Protein AF-A0A1B6KAM9-F1 (afdb_monomer_lite)

pLDDT: mean 71.19, std 21.69, range [36.78, 98.0]

Organism: NCBI:txid36148

Structure (mmCIF, N/CA/C/O backbone):
data_AF-A0A1B6KAM9-F1
#
_entry.id   AF-A0A1B6KAM9-F1
#
loop_
_atom_site.group_PDB
_atom_site.id
_atom_site.type_symbol
_atom_site.label_atom_id
_atom_site.label_alt_id
_atom_site.label_comp_id
_atom_site.label_asym_id
_atom_site.label_entity_id
_atom_site.label_seq_id
_atom_site.pdbx_PDB_ins_code
_atom_site.Cartn_x
_atom_site.Cartn_y
_atom_site.Cartn_z
_atom_site.occupancy
_atom_site.B_iso_or_equiv
_atom_site.auth_seq_id
_atom_site.auth_comp_id
_atom_site.auth_asym_id
_atom_site.auth_atom_id
_atom_site.pdbx_PDB_model_num
ATOM 1 N N . PHE A 1 1 ? 41.918 2.276 -15.404 1.00 41.72 1 PHE A N 1
ATOM 2 C CA . PHE A 1 1 ? 41.502 2.117 -13.994 1.00 41.72 1 PHE A CA 1
ATOM 3 C C . PHE A 1 1 ? 40.424 1.046 -13.894 1.00 41.72 1 PHE A C 1
ATOM 5 O O . PHE A 1 1 ? 39.320 1.264 -14.373 1.00 41.72 1 PHE A O 1
ATOM 12 N N . VAL A 1 2 ? 40.740 -0.125 -13.329 1.00 45.59 2 VAL A N 1
ATOM 13 C CA . VAL A 1 2 ? 39.770 -1.224 -13.162 1.00 45.59 2 VAL A CA 1
ATOM 14 C C . VAL A 1 2 ? 39.098 -1.089 -11.797 1.00 45.59 2 VAL A C 1
ATOM 16 O O . VAL A 1 2 ? 39.706 -1.388 -10.771 1.00 45.59 2 VAL A O 1
ATOM 19 N N . VAL A 1 3 ? 37.841 -0.639 -11.776 1.00 53.12 3 VAL A N 1
ATOM 20 C CA . VAL A 1 3 ? 37.054 -0.522 -10.538 1.00 53.12 3 VAL A CA 1
ATOM 21 C C . VAL A 1 3 ? 36.584 -1.911 -10.105 1.00 53.12 3 VAL A C 1
ATOM 23 O O . VAL A 1 3 ? 35.524 -2.387 -10.514 1.00 53.12 3 VAL A O 1
ATOM 26 N N . ARG A 1 4 ? 37.379 -2.574 -9.260 1.00 55.81 4 ARG A N 1
ATOM 27 C CA . ARG A 1 4 ? 36.968 -3.806 -8.579 1.00 55.81 4 ARG A CA 1
ATOM 28 C C . ARG A 1 4 ? 35.873 -3.466 -7.563 1.00 55.81 4 ARG A C 1
ATOM 30 O O . ARG A 1 4 ? 36.166 -2.920 -6.505 1.00 55.81 4 ARG A O 1
ATOM 37 N N . LYS A 1 5 ? 34.612 -3.796 -7.875 1.00 53.97 5 LYS A N 1
ATOM 38 C CA . LYS A 1 5 ? 33.536 -3.850 -6.870 1.00 53.97 5 LYS A CA 1
ATOM 39 C C . LYS A 1 5 ? 33.904 -4.932 -5.849 1.00 53.97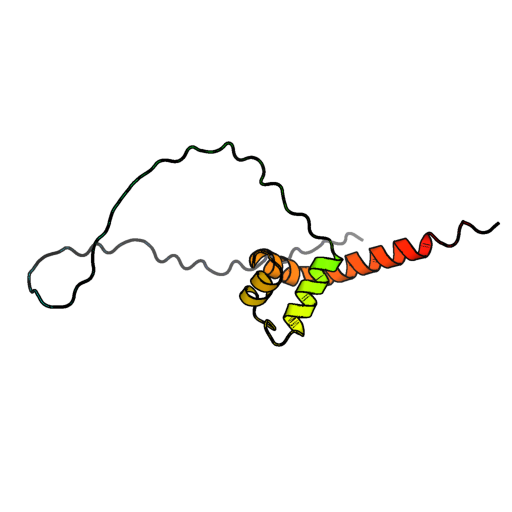 5 LYS A C 1
ATOM 41 O O . LYS A 1 5 ? 33.813 -6.119 -6.157 1.00 53.97 5 LYS A O 1
ATOM 46 N N . THR A 1 6 ? 34.305 -4.537 -4.648 1.00 57.78 6 THR A N 1
ATOM 47 C CA . THR A 1 6 ? 34.364 -5.445 -3.501 1.00 57.78 6 THR A CA 1
ATOM 48 C C . THR A 1 6 ? 32.936 -5.796 -3.091 1.00 57.78 6 THR A C 1
ATOM 50 O O . THR A 1 6 ? 32.167 -4.948 -2.642 1.00 57.78 6 THR A O 1
ATOM 53 N N . VAL A 1 7 ? 32.557 -7.057 -3.299 1.00 63.00 7 VAL A N 1
ATOM 54 C CA . VAL A 1 7 ? 31.273 -7.589 -2.836 1.00 63.00 7 VAL A CA 1
ATOM 55 C C . VAL A 1 7 ? 31.352 -7.752 -1.323 1.00 63.00 7 VAL A C 1
ATOM 57 O O . VAL A 1 7 ? 32.177 -8.514 -0.826 1.00 63.00 7 VAL A O 1
ATOM 60 N N . ILE A 1 8 ? 30.494 -7.039 -0.595 1.00 55.72 8 ILE A N 1
ATOM 61 C CA . ILE A 1 8 ? 30.311 -7.239 0.844 1.00 55.72 8 ILE A CA 1
ATOM 62 C C . ILE A 1 8 ? 29.510 -8.540 1.021 1.00 55.72 8 ILE A C 1
ATOM 64 O O . ILE A 1 8 ? 28.379 -8.604 0.528 1.00 55.72 8 ILE A O 1
ATOM 68 N N . PRO A 1 9 ? 30.040 -9.580 1.691 1.00 58.34 9 PRO A N 1
ATOM 69 C CA . PRO A 1 9 ? 29.244 -10.755 2.014 1.00 58.34 9 PRO A CA 1
ATOM 70 C C . PRO A 1 9 ? 28.168 -10.370 3.036 1.00 58.34 9 PRO A C 1
ATOM 72 O O . PRO A 1 9 ? 28.464 -9.772 4.071 1.00 58.34 9 PRO A O 1
ATOM 75 N N . MET A 1 10 ? 26.909 -10.723 2.761 1.00 54.62 10 MET A N 1
ATOM 76 C CA . MET A 1 10 ? 25.879 -10.681 3.799 1.00 54.62 10 MET A CA 1
ATOM 77 C C . MET A 1 10 ? 26.252 -11.689 4.883 1.00 54.62 10 MET A C 1
ATOM 79 O O . MET A 1 10 ? 26.439 -12.870 4.590 1.00 54.62 10 MET A O 1
ATOM 83 N N . VAL A 1 11 ? 26.332 -11.222 6.128 1.00 58.69 11 VAL A N 1
ATOM 84 C CA . VAL A 1 11 ? 26.462 -12.101 7.290 1.00 58.69 11 VAL A CA 1
ATOM 85 C C . VAL A 1 11 ? 25.273 -13.061 7.333 1.00 58.69 11 VAL A C 1
ATOM 87 O O . VAL A 1 11 ? 24.114 -12.644 7.362 1.00 58.69 11 VAL A O 1
ATOM 90 N N . VAL A 1 12 ? 25.562 -14.361 7.312 1.00 56.62 12 VAL A N 1
ATOM 91 C CA . VAL A 1 12 ? 24.570 -15.398 7.591 1.00 56.62 12 VAL A CA 1
ATOM 92 C C . VAL A 1 12 ? 24.438 -15.464 9.106 1.00 56.62 12 VAL A C 1
ATOM 94 O O . VAL A 1 12 ? 25.332 -15.971 9.773 1.00 56.62 12 VAL A O 1
ATOM 97 N N . SER A 1 13 ? 23.353 -14.917 9.654 1.00 50.31 13 SER A N 1
ATOM 98 C CA . SER A 1 13 ? 23.013 -15.143 11.060 1.00 50.31 13 SER A CA 1
ATOM 99 C C . SER A 1 13 ? 22.574 -16.590 11.264 1.00 50.31 13 SER A C 1
ATOM 101 O O . SER A 1 13 ? 21.774 -17.113 10.486 1.00 50.31 13 SER A O 1
ATOM 103 N N . ASP A 1 14 ? 23.091 -17.210 12.320 1.00 54.91 14 ASP A N 1
ATOM 104 C CA . ASP A 1 14 ? 22.877 -18.607 12.678 1.00 54.91 14 ASP A CA 1
ATOM 105 C C . ASP A 1 14 ? 21.399 -19.022 12.696 1.00 54.91 14 ASP A C 1
ATOM 107 O O . ASP A 1 14 ? 20.600 -18.574 13.524 1.00 54.91 14 ASP A O 1
ATOM 111 N N . ASN A 1 15 ? 21.055 -19.989 11.842 1.00 52.78 15 ASN A N 1
ATOM 112 C CA . ASN A 1 15 ? 19.899 -20.841 12.089 1.00 52.78 15 ASN A CA 1
ATOM 113 C C . ASN A 1 15 ? 20.252 -21.784 13.243 1.00 52.78 15 ASN A C 1
ATOM 115 O O . ASN A 1 15 ? 20.854 -22.835 13.024 1.00 52.78 15 ASN A O 1
ATOM 119 N N . SER A 1 16 ? 19.861 -21.418 14.466 1.00 47.94 16 SER A N 1
ATOM 120 C CA . SER A 1 16 ? 19.949 -22.316 15.618 1.00 47.94 16 SER A CA 1
ATOM 121 C C . SER A 1 16 ? 19.107 -23.569 15.358 1.00 47.94 16 SER A C 1
ATOM 123 O O . SER A 1 16 ? 17.874 -23.547 15.403 1.00 47.94 16 SER A O 1
ATOM 125 N N . ALA A 1 17 ? 19.786 -24.668 15.039 1.00 54.19 17 ALA A N 1
ATOM 126 C CA . ALA A 1 17 ? 19.169 -25.966 14.845 1.00 54.19 17 ALA A CA 1
ATOM 127 C C . ALA A 1 17 ? 18.824 -26.572 16.211 1.00 54.19 17 ALA A C 1
ATOM 129 O O . ALA A 1 17 ? 19.638 -27.267 16.818 1.00 54.19 17 ALA A O 1
ATOM 130 N N . MET A 1 18 ? 17.596 -26.352 16.688 1.00 61.53 18 MET A N 1
ATOM 131 C CA . MET A 1 18 ? 17.034 -27.206 17.735 1.00 61.53 18 MET A CA 1
ATOM 132 C C . MET A 1 18 ? 16.698 -28.566 17.120 1.00 61.53 18 MET A C 1
ATOM 134 O O . MET A 1 18 ? 15.654 -28.760 16.497 1.00 61.53 18 MET A O 1
ATOM 138 N N . ALA A 1 19 ? 17.669 -29.471 17.235 1.00 47.62 19 ALA A N 1
ATOM 139 C CA . ALA A 1 19 ? 17.635 -30.812 16.682 1.00 47.62 19 ALA A CA 1
ATOM 140 C C . ALA A 1 19 ? 16.524 -31.680 17.298 1.00 47.62 19 ALA A C 1
ATOM 142 O O . ALA A 1 19 ? 16.001 -31.421 18.382 1.00 47.62 19 ALA A O 1
ATOM 143 N N . HIS A 1 20 ? 16.184 -32.751 16.584 1.00 51.62 20 HIS A N 1
ATOM 144 C CA . HIS A 1 20 ? 15.222 -33.746 17.036 1.00 51.62 20 HIS A CA 1
ATOM 145 C C . HIS A 1 20 ? 15.727 -34.513 18.264 1.00 51.62 20 HIS A C 1
ATOM 147 O O . HIS A 1 20 ? 16.879 -34.937 18.298 1.00 51.62 20 HIS A O 1
ATOM 153 N N . GLY A 1 21 ? 14.800 -34.842 19.167 1.00 43.41 21 GLY A N 1
ATOM 154 C CA . GLY A 1 21 ? 14.916 -36.025 20.017 1.00 43.41 21 GLY A CA 1
ATOM 155 C C . GLY A 1 21 ? 15.039 -35.756 21.512 1.00 43.41 21 GLY A C 1
ATOM 156 O O . GLY A 1 21 ? 16.127 -35.561 22.028 1.00 43.41 21 GLY A O 1
ATOM 157 N N . ILE A 1 22 ? 13.924 -35.931 22.222 1.00 48.66 22 ILE A N 1
ATOM 158 C CA . ILE A 1 22 ? 13.869 -36.896 23.325 1.00 48.66 22 ILE A CA 1
ATOM 159 C C . ILE A 1 22 ? 12.457 -37.490 23.332 1.00 48.66 22 ILE A C 1
ATOM 161 O O . ILE A 1 22 ? 11.453 -36.807 23.529 1.00 48.66 22 ILE A O 1
ATOM 165 N N . LYS A 1 23 ? 12.392 -38.786 23.036 1.00 52.66 23 LYS A N 1
ATOM 166 C CA . LYS A 1 23 ? 11.193 -39.610 23.135 1.00 52.66 23 LYS A CA 1
ATOM 167 C C . LYS A 1 23 ? 11.167 -40.111 24.577 1.00 52.66 23 LYS A C 1
ATOM 169 O O . LYS A 1 23 ? 11.898 -41.044 24.885 1.00 52.66 23 LYS A O 1
ATOM 174 N N . ARG A 1 24 ? 10.420 -39.453 25.470 1.00 45.00 24 ARG A N 1
ATOM 175 C CA . ARG A 1 24 ? 10.182 -40.016 26.807 1.00 45.00 24 ARG A CA 1
ATOM 176 C C . ARG A 1 24 ? 9.010 -40.984 26.747 1.00 45.00 24 ARG A C 1
ATOM 178 O O . ARG A 1 24 ? 7.939 -40.644 26.247 1.00 45.00 24 ARG A O 1
ATOM 185 N N . GLU A 1 25 ? 9.314 -42.191 27.198 1.00 40.25 25 GLU A N 1
ATOM 186 C CA . GLU A 1 25 ? 8.415 -43.310 27.446 1.00 40.25 25 GLU A CA 1
ATOM 187 C C . GLU A 1 25 ? 7.199 -42.883 28.280 1.00 40.25 25 GLU A C 1
ATOM 189 O O . GLU A 1 25 ? 7.295 -41.970 29.102 1.00 40.25 25 GLU A O 1
ATOM 194 N N . TRP A 1 26 ? 6.066 -43.548 28.054 1.00 42.94 26 TRP A N 1
ATOM 195 C CA . TRP A 1 26 ? 4.841 -43.370 28.831 1.00 42.94 26 TRP A CA 1
ATOM 196 C C . TRP A 1 26 ? 4.585 -44.618 29.675 1.00 42.94 26 TRP A C 1
ATOM 198 O O . TRP A 1 26 ? 4.041 -45.584 29.159 1.00 42.94 26 TRP A O 1
ATOM 208 N N . GLU A 1 27 ? 4.938 -44.537 30.952 1.00 46.88 27 GLU A N 1
ATOM 209 C CA . GLU A 1 27 ? 4.416 -45.265 32.120 1.00 46.88 27 GLU A CA 1
ATOM 210 C C . GLU A 1 27 ? 4.839 -44.388 33.330 1.00 46.88 27 GLU A C 1
ATOM 212 O O . GLU A 1 27 ? 5.855 -43.697 33.257 1.00 46.88 27 GLU A O 1
ATOM 217 N N . GLU A 1 28 ? 4.096 -44.219 34.422 1.00 37.81 28 GLU A N 1
ATOM 218 C CA . GLU A 1 28 ? 2.985 -44.991 34.985 1.00 37.81 28 GLU A CA 1
ATOM 219 C C . GLU A 1 28 ? 1.954 -44.036 35.654 1.00 37.81 28 GLU A C 1
ATOM 221 O O . GLU A 1 28 ? 2.171 -42.827 35.750 1.00 37.81 28 GLU A O 1
ATOM 226 N N . GLY A 1 29 ? 0.785 -44.547 36.050 1.00 48.19 29 GLY A N 1
ATOM 227 C CA . GLY A 1 29 ? -0.438 -43.764 36.275 1.00 48.19 29 GLY A CA 1
ATOM 228 C C . GLY A 1 29 ? -0.457 -42.674 37.365 1.00 48.19 29 GLY A C 1
ATOM 229 O O . GLY A 1 29 ? 0.060 -42.833 38.464 1.00 48.19 29 GLY A O 1
ATOM 230 N N . THR A 1 30 ? -1.225 -41.609 37.088 1.00 37.12 30 THR A N 1
ATOM 231 C CA . THR A 1 30 ? -2.255 -41.027 37.982 1.00 37.12 30 THR A CA 1
ATOM 232 C C . THR A 1 30 ? -3.197 -40.123 37.163 1.00 37.12 30 THR A C 1
ATOM 234 O O . THR A 1 30 ? -2.749 -39.284 36.387 1.00 37.12 30 THR A O 1
ATOM 237 N N . VAL A 1 31 ? -4.510 -40.293 37.341 1.00 56.81 31 VAL A N 1
ATOM 238 C CA . VAL A 1 31 ? -5.625 -39.492 36.779 1.00 56.81 31 VAL A CA 1
ATOM 239 C C . VAL A 1 31 ? -6.742 -39.413 37.840 1.00 56.81 31 VAL A C 1
ATOM 241 O O . VAL A 1 31 ? -6.685 -40.214 38.776 1.00 56.81 31 VAL A O 1
ATOM 244 N N . PRO A 1 32 ? -7.807 -38.584 37.716 1.00 63.88 32 PRO A N 1
ATOM 245 C CA . PRO A 1 32 ? -8.123 -37.540 36.724 1.00 63.88 32 PRO A CA 1
ATOM 246 C C . PRO A 1 32 ? -8.030 -36.150 37.450 1.00 63.88 32 PRO A C 1
ATOM 248 O O . PRO A 1 32 ? -6.951 -35.933 37.995 1.00 63.88 32 PRO A O 1
ATOM 251 N N . PRO A 1 33 ? -9.014 -35.216 37.591 1.00 56.00 33 PRO A N 1
ATOM 252 C CA . PRO A 1 33 ? -10.232 -34.927 36.818 1.00 56.00 33 PRO A CA 1
ATOM 253 C C . PRO A 1 33 ? -10.599 -33.433 36.550 1.00 56.00 33 PRO A C 1
ATOM 255 O O . PRO A 1 33 ? -10.334 -32.526 37.331 1.00 56.00 33 PRO A O 1
ATOM 258 N N . THR A 1 34 ? -11.416 -33.251 35.502 1.00 42.03 34 THR A N 1
ATOM 259 C CA . THR A 1 34 ? -12.237 -32.064 35.130 1.00 42.03 34 THR A CA 1
ATOM 260 C C . THR A 1 34 ? -11.485 -30.784 34.672 1.00 42.03 34 THR A C 1
ATOM 262 O O . THR A 1 34 ? -10.485 -30.404 35.263 1.00 42.03 34 THR A O 1
ATOM 265 N N . THR A 1 35 ? -11.880 -30.054 33.615 1.00 53.38 35 THR A N 1
ATOM 266 C CA . THR A 1 35 ? -13.068 -30.132 32.735 1.00 53.38 35 THR A CA 1
ATOM 267 C C . THR A 1 35 ? -12.735 -30.123 31.226 1.00 53.38 35 THR A C 1
ATOM 269 O O . THR A 1 35 ? -11.899 -29.376 30.725 1.00 53.38 35 THR A O 1
ATOM 272 N N . GLU A 1 36 ? -13.451 -30.998 30.526 1.00 43.78 36 GLU A N 1
ATOM 273 C CA . GLU A 1 36 ? -13.781 -31.123 29.095 1.00 43.78 36 GLU A CA 1
ATOM 274 C C . GLU A 1 36 ? -13.172 -30.170 28.031 1.00 43.78 36 GLU A C 1
ATOM 276 O O . GLU A 1 36 ? -13.551 -29.012 27.855 1.00 43.78 36 GLU A O 1
ATOM 281 N N . LYS A 1 37 ? -12.356 -30.780 27.159 1.00 44.72 37 LYS A N 1
ATOM 282 C CA . LYS A 1 37 ? -12.275 -30.499 25.711 1.00 44.72 37 LYS A CA 1
ATOM 283 C C . LYS A 1 37 ? -12.430 -31.820 24.938 1.00 44.72 37 LYS A C 1
ATOM 285 O O . LYS A 1 37 ? -12.144 -32.869 25.511 1.00 44.72 37 LYS A O 1
ATOM 290 N N . HIS A 1 38 ? -12.737 -31.702 23.635 1.00 45.00 38 HIS A N 1
ATOM 291 C CA . HIS A 1 38 ? -12.975 -32.710 22.566 1.00 45.00 38 HIS A CA 1
ATOM 292 C C . HIS A 1 38 ? -14.459 -32.762 22.153 1.00 45.00 38 HIS A C 1
ATOM 294 O O . HIS A 1 38 ? -15.321 -32.504 22.977 1.00 45.00 38 HIS A O 1
ATOM 300 N N . THR A 1 39 ? -14.839 -32.983 20.891 1.00 36.78 39 THR A N 1
ATOM 301 C CA . THR A 1 39 ? -14.249 -33.751 19.767 1.00 36.78 39 THR A CA 1
ATOM 302 C C . THR A 1 39 ? -14.131 -32.869 18.504 1.00 36.78 39 THR A C 1
ATOM 304 O O . THR A 1 39 ? -14.897 -31.933 18.324 1.00 36.78 39 THR A O 1
ATOM 307 N N . LYS A 1 40 ? -13.092 -32.915 17.659 1.00 46.69 40 LYS A N 1
ATOM 308 C CA . LYS A 1 40 ? -12.544 -33.975 16.788 1.00 46.69 40 LYS A CA 1
ATOM 309 C C . LYS A 1 40 ? -13.540 -34.580 15.782 1.00 46.69 40 LYS A C 1
ATOM 311 O O . LYS A 1 40 ? -14.281 -35.496 16.115 1.00 46.69 40 LYS A O 1
ATOM 316 N N . SER A 1 41 ? -13.389 -34.187 14.517 1.00 37.28 41 SER A N 1
ATOM 317 C CA . SER A 1 41 ? -13.736 -34.993 13.342 1.00 37.28 41 SER A CA 1
ATOM 318 C C . SER A 1 41 ? -12.644 -34.830 12.275 1.00 37.28 41 SER A C 1
ATOM 320 O O . SER A 1 41 ? -12.442 -33.754 11.715 1.00 37.28 41 SER A O 1
ATOM 322 N N . ASP A 1 42 ? -11.895 -35.908 12.032 1.00 47.66 42 ASP A N 1
ATOM 323 C CA . ASP A 1 42 ? -11.031 -36.040 10.858 1.00 47.66 42 ASP A CA 1
ATOM 324 C C . ASP A 1 42 ? -11.922 -36.276 9.629 1.00 47.66 42 ASP A C 1
ATOM 326 O O . ASP A 1 42 ? -12.603 -37.296 9.569 1.00 47.66 42 ASP A O 1
ATOM 330 N N . GLU A 1 43 ? -11.866 -35.413 8.610 1.00 43.72 43 GLU A N 1
ATOM 331 C CA . GLU A 1 43 ? -12.231 -35.828 7.249 1.00 43.72 43 GLU A CA 1
ATOM 332 C C . GLU A 1 43 ? -11.129 -35.463 6.250 1.00 43.72 43 GLU A C 1
ATOM 334 O O . GLU A 1 43 ? -10.979 -34.335 5.777 1.00 43.72 43 GLU A O 1
ATOM 339 N N . LYS A 1 44 ? -10.337 -36.482 5.918 1.00 50.88 44 LYS A N 1
ATOM 340 C CA . LYS A 1 44 ? -9.215 -36.425 4.984 1.00 50.88 44 LYS A CA 1
ATOM 341 C C . LYS A 1 44 ? -9.719 -36.438 3.534 1.00 50.88 44 LYS A C 1
ATOM 343 O O . LYS A 1 44 ? -9.606 -37.450 2.845 1.00 50.88 44 LYS A O 1
ATOM 348 N N . LYS A 1 45 ? -10.251 -35.316 3.041 1.00 49.72 45 LYS A N 1
ATOM 349 C CA . LYS A 1 45 ? -10.581 -35.163 1.612 1.00 49.72 45 LYS A CA 1
ATOM 350 C C . LYS A 1 45 ? -9.372 -34.705 0.800 1.00 49.72 45 LYS A C 1
ATOM 352 O O . LYS A 1 45 ? -8.941 -33.558 0.875 1.00 49.72 45 LYS A O 1
ATOM 357 N N . GLY A 1 46 ? -8.844 -35.623 -0.010 1.00 52.41 46 GLY A N 1
ATOM 358 C CA . GLY A 1 46 ? -7.870 -35.303 -1.048 1.00 52.41 46 GLY A CA 1
ATOM 359 C C . GLY A 1 46 ? -8.499 -34.418 -2.125 1.00 52.41 46 GLY A C 1
ATOM 360 O O . GLY A 1 46 ? -9.395 -34.852 -2.846 1.00 52.41 46 GLY A O 1
ATOM 361 N N . GLY A 1 47 ? -8.016 -33.182 -2.238 1.00 45.12 47 GLY A N 1
ATOM 362 C CA . GLY A 1 47 ? -8.266 -32.299 -3.373 1.00 45.12 47 GLY A CA 1
ATO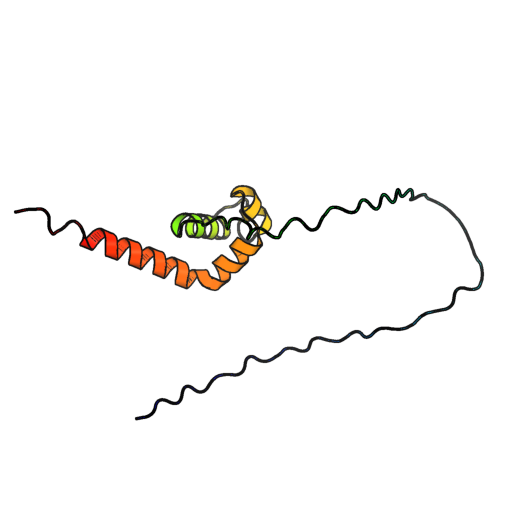M 363 C C . GLY A 1 47 ? -7.106 -32.391 -4.361 1.00 45.12 47 GLY A C 1
ATOM 364 O O . GLY A 1 47 ? -5.951 -32.313 -3.952 1.00 45.12 47 GLY A O 1
ATOM 365 N N . LYS A 1 48 ? -7.437 -32.590 -5.642 1.00 53.97 48 LYS A N 1
ATOM 366 C CA . LYS A 1 48 ? -6.534 -32.662 -6.807 1.00 53.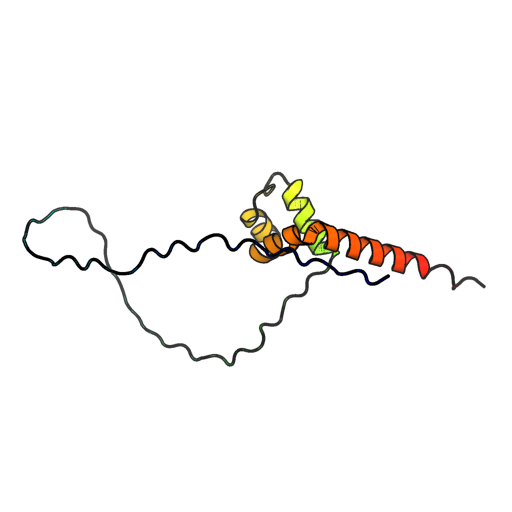97 48 LYS A CA 1
ATOM 367 C C . LYS A 1 48 ? -5.333 -31.699 -6.718 1.00 53.97 48 LYS A C 1
ATOM 369 O O . LYS A 1 48 ? -5.528 -30.571 -6.271 1.00 53.97 48 LYS A O 1
ATOM 374 N N . PRO A 1 49 ? -4.155 -32.048 -7.276 1.00 52.22 49 PRO A N 1
ATOM 375 C CA . PRO A 1 49 ? -3.237 -31.020 -7.737 1.00 52.22 49 PRO A CA 1
ATOM 376 C C . PRO A 1 49 ? -3.930 -30.286 -8.890 1.00 52.22 49 PRO A C 1
ATOM 378 O O . PRO A 1 49 ? -3.931 -30.762 -10.027 1.00 52.22 49 PRO A O 1
ATOM 381 N N . ASP A 1 50 ? -4.573 -29.152 -8.605 1.00 52.66 50 ASP A N 1
ATOM 382 C CA . ASP A 1 50 ? -4.920 -28.228 -9.669 1.00 52.66 50 ASP A CA 1
ATOM 383 C C . ASP A 1 50 ? -3.620 -27.840 -10.372 1.00 52.66 50 ASP A C 1
ATOM 385 O O . ASP A 1 50 ? -2.621 -27.472 -9.743 1.00 52.66 50 ASP A O 1
ATOM 389 N N . SER A 1 51 ? -3.608 -28.014 -11.695 1.00 56.84 51 SER A N 1
ATOM 390 C CA . SER A 1 51 ? -2.513 -27.566 -12.543 1.00 56.84 51 SER A CA 1
ATOM 391 C C . SER A 1 51 ? -2.233 -26.122 -12.172 1.00 56.84 51 SER A C 1
ATOM 393 O O . SER A 1 51 ? -3.115 -25.283 -12.344 1.00 56.84 51 SER A O 1
ATOM 395 N N . LYS A 1 52 ? -1.035 -25.871 -11.628 1.00 59.09 52 LYS A N 1
ATOM 396 C CA . LYS A 1 52 ? -0.608 -24.624 -10.979 1.00 59.09 52 LYS A CA 1
ATOM 397 C C . LYS A 1 52 ? -0.545 -23.475 -11.984 1.00 59.09 52 LYS A C 1
ATOM 399 O O . LYS A 1 52 ? 0.530 -22.968 -12.310 1.00 59.09 52 LYS A O 1
ATOM 404 N N . GLY A 1 53 ? -1.714 -23.075 -12.480 1.00 51.25 53 GLY A N 1
ATOM 405 C CA . GLY A 1 53 ? -1.926 -21.922 -13.325 1.00 51.25 53 GLY A CA 1
ATOM 406 C C . GLY A 1 53 ? -1.303 -20.756 -12.596 1.00 51.25 53 GLY A C 1
ATOM 407 O O . GLY A 1 53 ? -1.619 -20.510 -11.429 1.00 51.25 53 GLY A O 1
ATOM 408 N N . MET A 1 54 ? -0.330 -20.118 -13.244 1.00 60.16 54 MET A N 1
ATOM 409 C CA . MET A 1 54 ? 0.484 -19.077 -12.633 1.00 60.16 54 MET A CA 1
ATOM 410 C C . MET A 1 54 ? -0.451 -17.979 -12.135 1.00 60.16 54 MET A C 1
ATOM 412 O O . MET A 1 54 ? -0.937 -17.187 -12.937 1.00 60.16 54 MET A O 1
ATOM 416 N N . SER A 1 55 ? -0.749 -18.002 -10.827 1.00 59.50 55 SER A N 1
ATOM 417 C CA . SER A 1 55 ? -1.853 -17.244 -10.230 1.00 59.50 55 SER A CA 1
ATOM 418 C C . SER A 1 55 ? -1.803 -15.811 -10.730 1.00 59.50 55 SER A C 1
ATOM 420 O O . SER A 1 55 ? -0.803 -15.127 -10.482 1.00 59.50 55 SER A O 1
ATOM 422 N N . SER A 1 56 ? -2.839 -15.415 -11.486 1.00 73.12 56 SER A N 1
ATOM 423 C CA . SER A 1 56 ? -2.837 -14.177 -12.266 1.00 73.12 56 SER A CA 1
ATOM 424 C C . SER A 1 56 ? -2.462 -13.020 -11.353 1.00 73.12 56 SER A C 1
ATOM 426 O O . SER A 1 56 ? -3.189 -12.653 -10.421 1.00 73.12 56 SER A O 1
ATOM 428 N N . ARG A 1 57 ? -1.231 -12.531 -11.525 1.00 83.75 57 ARG A N 1
ATOM 429 C CA . ARG A 1 57 ? -0.602 -11.695 -10.511 1.00 83.75 57 ARG A CA 1
ATOM 430 C C . ARG A 1 57 ? -1.240 -10.323 -10.585 1.00 83.75 57 ARG A C 1
ATOM 432 O O . ARG A 1 57 ? -0.903 -9.551 -11.472 1.00 83.75 57 ARG A O 1
ATOM 439 N N . ARG A 1 58 ? -2.095 -10.006 -9.607 1.00 89.81 58 ARG A N 1
ATOM 440 C CA . ARG A 1 58 ? -2.665 -8.663 -9.409 1.00 89.81 58 ARG A CA 1
ATOM 441 C C . ARG A 1 58 ? -1.545 -7.615 -9.485 1.00 89.81 58 ARG A C 1
ATOM 443 O O . ARG A 1 58 ? -0.725 -7.510 -8.568 1.00 89.81 58 ARG A O 1
ATOM 450 N N . ILE A 1 59 ? -1.494 -6.879 -10.595 1.00 91.06 59 ILE A N 1
ATOM 451 C CA . ILE A 1 59 ? -0.582 -5.755 -10.795 1.00 91.06 59 ILE A CA 1
ATOM 452 C C . ILE A 1 59 ? -1.231 -4.525 -10.165 1.00 91.06 59 ILE A C 1
ATOM 454 O O . ILE A 1 59 ? -2.374 -4.195 -10.461 1.00 91.06 59 ILE A O 1
ATOM 458 N N . PHE A 1 60 ? -0.495 -3.847 -9.289 1.00 93.00 60 PHE A N 1
A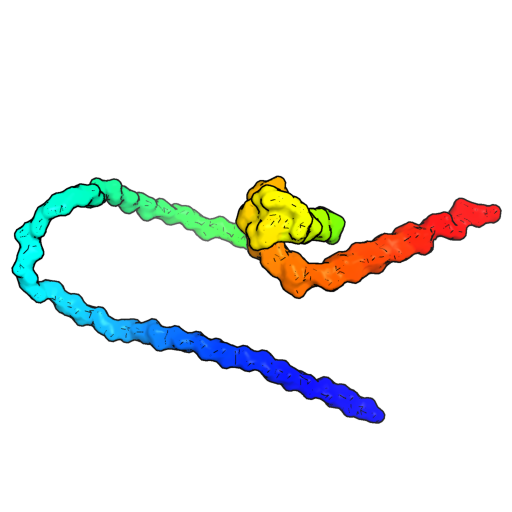TOM 459 C CA . PHE A 1 60 ? -0.933 -2.603 -8.660 1.00 93.00 60 PHE A CA 1
ATOM 460 C C . PHE A 1 60 ? -0.146 -1.428 -9.241 1.00 93.00 60 PHE A C 1
ATOM 462 O O . PHE A 1 60 ? 1.080 -1.527 -9.396 1.00 93.00 60 PHE A O 1
ATOM 469 N N . SER A 1 61 ? -0.831 -0.316 -9.521 1.00 93.12 61 SER A N 1
ATOM 470 C CA . SER A 1 61 ? -0.190 0.906 -10.016 1.00 93.12 61 SER A CA 1
ATOM 471 C C . SER A 1 61 ? 0.804 1.465 -8.983 1.00 93.12 61 SER A C 1
ATOM 473 O O . SER A 1 61 ? 0.603 1.282 -7.778 1.00 93.12 61 SER A O 1
ATOM 475 N N . PRO A 1 62 ? 1.886 2.144 -9.407 1.00 92.38 62 PRO A N 1
ATOM 476 C CA . PRO A 1 62 ? 2.813 2.798 -8.483 1.00 92.38 62 PRO A CA 1
ATOM 477 C C . PRO A 1 62 ? 2.114 3.781 -7.528 1.00 92.38 62 PRO A C 1
ATOM 479 O O . PRO A 1 62 ? 2.379 3.753 -6.329 1.00 92.38 62 PRO A O 1
ATOM 482 N N . GLN A 1 63 ? 1.144 4.549 -8.038 1.00 92.94 63 GLN A N 1
ATOM 483 C CA . GLN A 1 63 ? 0.350 5.505 -7.258 1.00 92.94 63 GLN A CA 1
ATOM 484 C C . GLN A 1 63 ? -0.467 4.838 -6.144 1.00 92.94 63 GLN A C 1
ATOM 486 O O . GLN A 1 63 ? -0.397 5.260 -4.992 1.00 92.94 63 GLN A O 1
ATOM 491 N N . PHE A 1 64 ? -1.184 3.746 -6.442 1.00 95.62 64 PHE A N 1
ATOM 492 C CA . PHE A 1 64 ? -1.957 3.019 -5.428 1.00 95.62 64 PHE A CA 1
ATOM 493 C C . PHE A 1 64 ? -1.065 2.497 -4.294 1.00 95.62 64 PHE A C 1
ATOM 495 O O . PHE A 1 64 ? -1.433 2.561 -3.124 1.00 95.62 64 PHE A O 1
ATOM 502 N N . LYS A 1 65 ? 0.140 2.017 -4.626 1.00 95.50 65 LY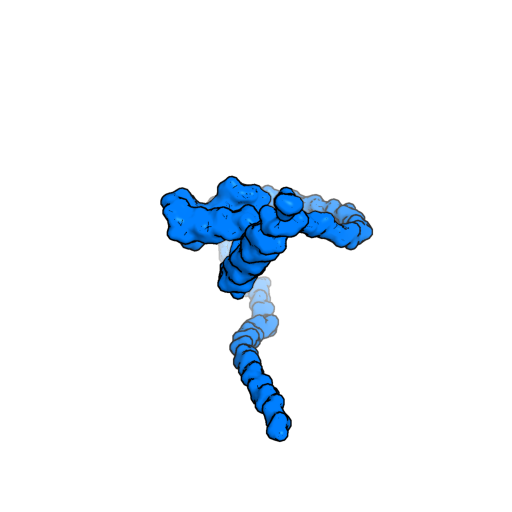S A N 1
ATOM 503 C CA . LYS A 1 65 ? 1.098 1.557 -3.615 1.00 95.50 65 LYS A CA 1
ATOM 504 C C . LYS A 1 65 ? 1.577 2.705 -2.721 1.00 95.50 65 LYS A C 1
ATOM 506 O O . LYS A 1 65 ? 1.644 2.511 -1.512 1.00 95.50 65 LYS A O 1
ATOM 511 N N . LEU A 1 66 ? 1.879 3.882 -3.283 1.00 94.81 66 LEU A N 1
ATOM 512 C CA . LEU A 1 66 ? 2.245 5.062 -2.488 1.00 94.81 66 LEU A CA 1
ATOM 513 C C . LEU A 1 66 ? 1.095 5.528 -1.590 1.00 94.81 66 LEU A C 1
ATOM 515 O O . LEU A 1 66 ? 1.336 5.822 -0.426 1.00 94.81 66 LEU A O 1
ATOM 519 N N . LEU A 1 67 ? -0.149 5.520 -2.077 1.00 95.69 67 LEU A N 1
ATOM 520 C CA . LEU A 1 67 ? -1.334 5.851 -1.276 1.00 95.69 67 LEU A CA 1
ATOM 521 C C . LEU A 1 67 ? -1.453 4.934 -0.046 1.00 95.69 67 LEU A C 1
ATOM 523 O O . LEU A 1 67 ? -1.603 5.415 1.077 1.00 95.69 67 LEU A O 1
ATOM 527 N N . VAL A 1 68 ? -1.302 3.620 -0.243 1.00 97.12 68 VAL A N 1
ATOM 528 C CA . VAL A 1 68 ? -1.281 2.624 0.842 1.00 97.12 68 VAL A CA 1
ATOM 529 C C . VAL A 1 68 ? -0.138 2.880 1.833 1.00 97.12 68 VAL A C 1
ATOM 531 O O . VAL A 1 68 ? -0.343 2.787 3.044 1.00 97.12 68 VAL A O 1
ATOM 534 N N . LEU A 1 69 ? 1.067 3.197 1.344 1.00 96.75 69 LEU A N 1
ATOM 535 C CA . LEU A 1 69 ? 2.218 3.490 2.205 1.00 96.75 69 LEU A CA 1
ATOM 536 C C . LEU A 1 69 ? 2.057 4.810 2.970 1.00 96.75 69 LEU A C 1
ATOM 538 O O . LEU A 1 69 ? 2.448 4.872 4.132 1.00 96.75 69 LEU A O 1
ATOM 542 N N . ASN A 1 70 ? 1.439 5.829 2.372 1.00 96.12 70 ASN A N 1
ATOM 543 C CA . ASN A 1 70 ? 1.125 7.086 3.046 1.00 96.12 70 ASN A CA 1
ATOM 544 C C . ASN A 1 70 ? 0.124 6.849 4.183 1.00 96.12 70 ASN A C 1
ATOM 546 O O . ASN A 1 70 ? 0.417 7.217 5.317 1.00 96.12 70 ASN A O 1
ATOM 550 N N . SER A 1 71 ? -0.981 6.139 3.923 1.00 96.75 71 SER A N 1
ATOM 551 C CA . SER A 1 71 ? -1.945 5.740 4.963 1.00 96.75 71 SER A CA 1
ATOM 552 C C . SER A 1 71 ? -1.258 4.983 6.111 1.00 96.75 71 SER A C 1
ATOM 554 O O . SER A 1 71 ? -1.392 5.369 7.268 1.00 96.75 71 SER A O 1
ATOM 556 N N . TYR A 1 72 ? -0.377 4.020 5.817 1.00 97.31 72 TYR A N 1
ATOM 557 C CA . TYR A 1 72 ? 0.422 3.326 6.840 1.00 97.31 72 TYR A CA 1
ATOM 558 C C . TYR A 1 72 ? 1.294 4.252 7.728 1.00 97.31 72 TYR A C 1
ATOM 560 O O . TYR A 1 72 ? 1.695 3.851 8.825 1.00 97.31 72 TYR A O 1
ATOM 568 N N . ARG A 1 73 ? 1.600 5.484 7.297 1.00 95.88 73 ARG A N 1
ATOM 569 C CA . ARG A 1 73 ? 2.363 6.483 8.070 1.00 95.88 73 ARG A CA 1
ATOM 570 C C . ARG A 1 73 ? 1.480 7.543 8.746 1.00 95.88 73 ARG A C 1
ATOM 572 O O . ARG A 1 73 ? 1.858 8.014 9.821 1.00 95.88 73 ARG A O 1
ATOM 579 N N . THR A 1 74 ? 0.358 7.936 8.138 1.00 96.12 74 THR A N 1
ATOM 580 C CA . THR A 1 74 ? -0.430 9.121 8.541 1.00 96.12 74 THR A CA 1
ATOM 581 C C . THR A 1 74 ? -1.827 8.824 9.089 1.00 96.12 74 THR A C 1
ATOM 583 O O . THR A 1 74 ? -2.341 9.635 9.850 1.00 96.12 74 THR A O 1
ATOM 586 N N . ASP A 1 75 ? -2.435 7.690 8.740 1.00 95.00 75 ASP A N 1
ATOM 587 C CA . ASP A 1 75 ? -3.838 7.359 9.035 1.00 95.00 75 ASP A CA 1
ATOM 588 C C . ASP A 1 75 ? -4.016 6.827 10.464 1.00 95.00 75 ASP A C 1
ATOM 590 O O . ASP A 1 75 ? -3.444 5.792 10.813 1.00 95.00 75 ASP A O 1
ATOM 594 N N . SER A 1 76 ? -4.826 7.495 11.289 1.00 95.00 76 SER A N 1
ATOM 595 C CA . SER A 1 76 ? -5.059 7.128 12.695 1.00 95.00 76 SER A CA 1
ATOM 596 C C . SER A 1 76 ? -5.480 5.670 12.889 1.00 95.00 76 SER A C 1
ATOM 598 O O . SER A 1 76 ? -5.046 5.038 13.850 1.00 95.00 76 SER A O 1
ATOM 600 N N . ASP A 1 77 ? -6.266 5.114 11.964 1.00 92.75 77 ASP A N 1
ATOM 601 C CA . ASP A 1 77 ? -6.866 3.783 12.120 1.00 92.75 77 ASP A CA 1
ATOM 602 C C . ASP A 1 77 ? -5.865 2.642 11.893 1.00 92.75 77 ASP A C 1
ATOM 604 O O . ASP A 1 77 ? -6.091 1.501 12.308 1.00 92.75 77 ASP A O 1
ATOM 608 N N . CYS A 1 78 ? -4.786 2.905 11.146 1.00 94.75 78 CYS A N 1
ATOM 609 C CA . CYS A 1 78 ? -3.875 1.854 10.696 1.00 94.75 78 CYS A CA 1
ATOM 610 C C . CYS A 1 78 ? -2.383 2.215 10.661 1.00 94.75 78 CYS A C 1
ATOM 612 O O . CYS A 1 78 ? -1.571 1.374 10.261 1.00 94.75 78 CYS A O 1
ATOM 614 N N . LYS A 1 79 ? -1.998 3.408 11.126 1.00 95.62 79 LYS A N 1
ATOM 615 C CA . LYS A 1 79 ? -0.605 3.852 11.249 1.00 95.62 79 LYS A CA 1
ATOM 616 C C . LYS A 1 79 ? 0.258 2.818 11.973 1.00 95.62 79 LYS A C 1
ATOM 618 O O . LYS A 1 79 ? -0.079 2.343 13.054 1.00 95.62 79 LYS A O 1
ATOM 623 N N . GLY A 1 80 ? 1.374 2.437 11.355 1.00 95.44 80 GLY A N 1
ATOM 624 C CA . GLY A 1 80 ? 2.291 1.415 11.874 1.00 95.44 80 GLY A CA 1
ATOM 625 C C . GLY A 1 80 ? 1.752 -0.027 11.860 1.00 95.44 80 GLY A C 1
ATOM 626 O O . GLY A 1 80 ? 2.514 -0.960 12.110 1.00 95.44 80 GLY A O 1
ATOM 627 N N . ASN A 1 81 ? 0.482 -0.262 11.511 1.00 96.50 81 ASN A N 1
ATOM 628 C CA . ASN A 1 81 ? -0.149 -1.580 11.559 1.00 96.50 81 ASN A CA 1
ATOM 629 C C . ASN A 1 81 ? -0.415 -2.149 10.156 1.00 96.50 81 ASN A C 1
ATOM 631 O O . ASN A 1 81 ? -1.488 -1.996 9.570 1.00 96.50 81 ASN A O 1
ATOM 635 N N . GLN A 1 82 ? 0.546 -2.933 9.656 1.00 96.62 82 GLN A N 1
ATOM 636 C CA . GLN A 1 82 ? 0.479 -3.558 8.328 1.00 96.62 82 GLN A CA 1
ATOM 637 C C . GLN A 1 82 ? -0.756 -4.459 8.132 1.00 96.62 82 GLN A C 1
ATOM 639 O O . GLN A 1 82 ? -1.204 -4.640 7.001 1.00 96.62 82 GLN A O 1
ATOM 644 N N . ARG A 1 83 ? -1.320 -5.056 9.197 1.00 97.69 83 ARG A N 1
ATOM 645 C CA . ARG A 1 83 ? -2.530 -5.895 9.089 1.00 97.69 83 ARG A CA 1
ATOM 646 C C . ARG A 1 83 ? -3.794 -5.049 8.958 1.00 97.69 83 ARG A C 1
ATOM 648 O O . ARG A 1 83 ? -4.665 -5.421 8.176 1.00 97.69 83 ARG A O 1
ATOM 655 N N . ALA A 1 84 ? -3.888 -3.941 9.692 1.00 97.81 84 ALA A N 1
ATOM 656 C CA . ALA A 1 84 ? -5.008 -3.007 9.597 1.00 97.81 84 ALA A CA 1
ATOM 657 C C . ALA A 1 84 ? -5.037 -2.331 8.217 1.00 97.81 84 ALA A C 1
ATOM 659 O O . ALA A 1 84 ? -6.046 -2.421 7.518 1.00 97.81 84 ALA A O 1
ATOM 660 N N . THR A 1 85 ? -3.902 -1.792 7.755 1.00 98.00 85 THR A N 1
ATOM 661 C CA . THR A 1 85 ? -3.787 -1.183 6.419 1.00 98.00 85 THR A CA 1
ATOM 662 C C . THR A 1 85 ? -4.134 -2.192 5.317 1.00 98.00 85 THR A C 1
ATOM 664 O O . THR A 1 85 ? -4.898 -1.891 4.404 1.00 98.00 85 THR A O 1
ATOM 667 N N . ALA A 1 86 ? -3.643 -3.434 5.419 1.00 97.50 86 ALA A N 1
ATOM 668 C CA . ALA A 1 86 ? -3.944 -4.482 4.442 1.00 97.50 86 ALA A CA 1
ATOM 669 C C . A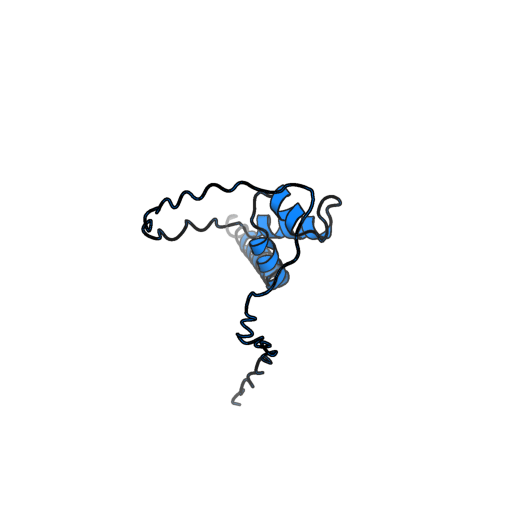LA A 1 86 ? -5.451 -4.778 4.317 1.00 97.50 86 ALA A C 1
ATOM 671 O O . ALA A 1 86 ? -5.942 -4.971 3.204 1.00 97.50 86 ALA A O 1
ATOM 672 N N . ARG A 1 87 ? -6.181 -4.767 5.443 1.00 97.56 87 ARG A N 1
ATOM 673 C CA . ARG A 1 87 ? -7.644 -4.913 5.471 1.00 97.56 87 ARG A CA 1
ATOM 674 C C . ARG A 1 87 ? -8.343 -3.713 4.821 1.00 97.56 87 ARG A C 1
ATOM 676 O O . ARG A 1 87 ? -9.171 -3.939 3.946 1.00 97.56 87 ARG A O 1
ATOM 683 N N . LYS A 1 88 ? -7.960 -2.475 5.173 1.00 96.81 88 LYS A N 1
ATOM 684 C CA . LYS A 1 88 ? -8.552 -1.222 4.645 1.00 96.81 88 LYS A CA 1
ATOM 685 C C . LYS A 1 88 ? -8.484 -1.130 3.110 1.00 96.81 88 LYS A C 1
ATOM 687 O O . LYS A 1 88 ? -9.424 -0.650 2.491 1.00 96.81 88 LYS A O 1
ATOM 692 N N . TYR A 1 89 ? -7.419 -1.656 2.494 1.00 96.25 89 TYR A N 1
ATOM 693 C CA . TYR A 1 89 ? -7.190 -1.582 1.040 1.00 96.25 89 TYR A CA 1
ATOM 694 C C . TYR A 1 89 ? -7.408 -2.891 0.256 1.00 96.25 89 TYR A C 1
ATOM 696 O O . TYR A 1 89 ? -7.081 -2.950 -0.930 1.00 96.25 89 TYR A O 1
ATOM 704 N N . GLY A 1 90 ? -7.920 -3.966 0.871 1.00 95.94 90 GLY A N 1
ATOM 705 C CA . GLY A 1 90 ? -8.184 -5.232 0.160 1.00 95.94 90 GLY A CA 1
ATOM 706 C C . GLY A 1 90 ? -6.928 -5.911 -0.423 1.00 95.94 90 GLY A C 1
ATOM 707 O O . GLY A 1 90 ? -6.975 -6.565 -1.478 1.00 95.94 90 GLY A O 1
ATOM 708 N N . ILE A 1 91 ? -5.784 -5.740 0.248 1.00 96.31 91 ILE A N 1
ATOM 709 C CA . ILE A 1 91 ? -4.476 -6.270 -0.159 1.00 96.31 91 ILE A CA 1
ATOM 710 C C . ILE A 1 91 ? -3.892 -7.211 0.894 1.00 96.31 91 ILE A C 1
ATOM 712 O O . ILE A 1 91 ? -4.348 -7.310 2.027 1.00 96.31 91 ILE A O 1
ATOM 716 N N . HIS A 1 92 ? -2.832 -7.926 0.524 1.00 96.94 92 HIS A N 1
ATOM 717 C CA . HIS A 1 92 ? -2.177 -8.864 1.426 1.00 96.94 92 HIS A CA 1
ATOM 718 C C . HIS A 1 92 ? -1.016 -8.189 2.171 1.00 96.94 92 HIS A C 1
ATOM 720 O O . HIS A 1 92 ? -0.166 -7.577 1.531 1.00 96.94 92 HIS A O 1
ATOM 726 N N . ARG A 1 93 ? -0.902 -8.374 3.496 1.00 96.94 93 ARG A N 1
ATOM 727 C CA . ARG A 1 93 ? 0.150 -7.748 4.336 1.00 96.94 93 ARG A CA 1
ATOM 728 C C . ARG A 1 93 ? 1.592 -7.891 3.816 1.00 96.94 93 ARG A C 1
ATOM 730 O O . ARG A 1 93 ? 2.390 -6.971 3.938 1.00 96.94 93 ARG A O 1
ATOM 737 N N . ARG A 1 94 ? 1.911 -9.009 3.148 1.00 97.25 94 ARG A N 1
ATOM 738 C CA . ARG A 1 94 ? 3.228 -9.244 2.525 1.00 97.25 94 ARG A CA 1
ATOM 739 C C . ARG A 1 94 ? 3.513 -8.305 1.340 1.00 97.25 94 ARG A C 1
ATOM 741 O O . ARG A 1 94 ? 4.674 -8.061 1.044 1.00 97.25 94 ARG A O 1
ATOM 748 N N . GLN A 1 95 ? 2.492 -7.759 0.675 1.00 96.50 95 GLN A N 1
ATOM 749 C CA . GLN A 1 95 ? 2.687 -6.706 -0.327 1.00 96.50 95 GLN A CA 1
ATOM 750 C C . GLN A 1 95 ? 3.144 -5.405 0.339 1.00 96.50 95 GLN A C 1
ATOM 752 O O . GLN A 1 95 ? 4.137 -4.847 -0.102 1.00 96.50 95 GLN A O 1
ATOM 757 N N . ILE A 1 96 ? 2.518 -4.996 1.451 1.00 96.69 96 ILE A N 1
ATOM 758 C CA . ILE A 1 96 ? 2.944 -3.818 2.230 1.00 96.69 96 ILE A CA 1
ATOM 759 C C . ILE A 1 96 ? 4.391 -3.986 2.708 1.00 96.69 96 ILE A C 1
ATOM 761 O O . ILE A 1 96 ? 5.207 -3.104 2.471 1.00 96.69 96 ILE A O 1
ATOM 765 N N . GLN A 1 97 ? 4.740 -5.145 3.280 1.00 97.62 97 GLN A N 1
ATOM 766 C CA . GLN A 1 97 ? 6.121 -5.468 3.663 1.00 97.62 97 GLN A CA 1
ATOM 767 C C . GLN A 1 97 ? 7.105 -5.286 2.493 1.00 97.62 97 GLN A C 1
ATOM 769 O O . GLN A 1 97 ? 8.129 -4.622 2.644 1.00 97.62 97 GLN A O 1
ATOM 774 N N . LYS A 1 98 ? 6.786 -5.839 1.314 1.00 96.62 98 LYS A N 1
ATOM 775 C CA . LYS A 1 98 ? 7.624 -5.696 0.115 1.00 96.62 98 LYS A CA 1
ATOM 776 C C . LYS A 1 98 ? 7.703 -4.256 -0.387 1.00 96.62 98 LYS A C 1
ATOM 778 O O . LYS A 1 98 ? 8.759 -3.848 -0.850 1.00 96.62 98 LYS A O 1
ATOM 783 N N . TRP A 1 99 ? 6.609 -3.496 -0.331 1.00 96.56 99 TRP A N 1
ATOM 784 C CA . TRP A 1 99 ? 6.582 -2.104 -0.787 1.00 96.56 99 TRP A CA 1
ATOM 785 C C . TRP A 1 99 ? 7.361 -1.188 0.160 1.00 96.56 99 TRP A C 1
ATOM 787 O O . TRP A 1 99 ? 8.071 -0.321 -0.329 1.00 96.56 99 TRP A O 1
ATOM 797 N N . LEU A 1 100 ? 7.323 -1.437 1.476 1.00 96.50 100 LEU A N 1
ATOM 798 C CA . LEU A 1 100 ? 8.162 -0.751 2.469 1.00 96.50 100 LEU A CA 1
ATOM 799 C C . LEU A 1 100 ? 9.660 -0.988 2.217 1.00 96.50 100 LEU A C 1
ATOM 801 O O . LEU A 1 100 ? 10.438 -0.041 2.245 1.00 96.50 100 LEU A O 1
ATOM 805 N N . GLN A 1 101 ? 10.066 -2.223 1.896 1.00 96.44 101 GLN A N 1
ATOM 806 C CA . GLN A 1 101 ? 11.464 -2.550 1.554 1.00 96.44 101 GLN A CA 1
ATOM 807 C C . GLN A 1 101 ? 11.989 -1.801 0.318 1.00 96.44 101 GLN A C 1
ATOM 809 O O . GLN A 1 101 ? 13.194 -1.619 0.180 1.00 96.44 101 GLN A O 1
ATOM 814 N N . MET A 1 102 ? 11.102 -1.382 -0.589 1.00 95.06 102 MET A N 1
ATOM 815 C CA . MET A 1 102 ? 11.454 -0.692 -1.834 1.00 95.06 102 MET A CA 1
ATOM 816 C C . MET A 1 102 ? 10.841 0.713 -1.933 1.00 95.06 102 MET A C 1
ATOM 818 O O . MET A 1 102 ? 10.718 1.235 -3.040 1.00 95.06 102 MET A O 1
ATOM 822 N N . GLU A 1 103 ? 10.457 1.324 -0.804 1.00 93.56 103 GLU A N 1
ATOM 823 C CA . GLU A 1 103 ? 9.681 2.574 -0.765 1.00 93.56 103 GLU A CA 1
ATOM 824 C C . GLU A 1 103 ? 10.375 3.703 -1.545 1.00 93.56 103 GLU A C 1
ATOM 826 O O . GLU A 1 103 ? 9.741 4.357 -2.375 1.00 93.56 103 GLU A O 1
ATOM 831 N N . SER A 1 104 ? 11.690 3.873 -1.367 1.00 93.00 104 SER A N 1
ATOM 832 C CA . SER A 1 104 ? 12.491 4.876 -2.083 1.00 93.00 104 SER A CA 1
ATOM 833 C C . SER A 1 104 ? 12.466 4.668 -3.602 1.00 93.00 104 SER A C 1
ATOM 835 O O . SER A 1 104 ? 12.165 5.596 -4.348 1.00 93.00 104 SER A O 1
ATOM 837 N N . ASN A 1 105 ? 12.686 3.433 -4.068 1.00 92.56 105 ASN A N 1
ATOM 838 C CA . ASN A 1 105 ? 12.623 3.086 -5.495 1.00 92.56 105 ASN A CA 1
ATOM 839 C C . ASN A 1 105 ? 11.221 3.324 -6.078 1.00 92.56 105 ASN A C 1
ATOM 841 O O . ASN A 1 105 ? 11.076 3.710 -7.236 1.00 92.56 105 ASN A O 1
ATOM 845 N N . LEU A 1 106 ? 10.180 3.113 -5.269 1.00 90.62 106 LEU A N 1
ATOM 846 C CA . LEU A 1 106 ? 8.791 3.334 -5.655 1.00 90.62 106 LEU A CA 1
ATOM 847 C C . LEU A 1 106 ? 8.483 4.818 -5.888 1.00 90.62 106 LEU A C 1
ATOM 849 O O . LEU A 1 106 ? 7.816 5.151 -6.866 1.00 90.62 106 LEU A O 1
ATOM 853 N N . ARG A 1 107 ? 9.001 5.692 -5.014 1.00 92.31 107 ARG A N 1
ATOM 854 C CA . ARG A 1 107 ? 8.909 7.153 -5.146 1.00 92.31 107 ARG A CA 1
ATOM 855 C C . ARG A 1 107 ? 9.664 7.638 -6.387 1.00 92.31 107 ARG A C 1
ATOM 857 O O . ARG A 1 107 ? 9.065 8.328 -7.204 1.00 92.31 107 ARG A O 1
ATOM 864 N N . LEU A 1 108 ? 10.905 7.182 -6.590 1.00 90.06 108 LEU A N 1
ATOM 865 C CA . LEU A 1 108 ? 11.702 7.491 -7.790 1.00 90.06 108 LEU A CA 1
ATOM 866 C C . LEU A 1 108 ? 10.998 7.057 -9.087 1.00 90.06 108 LEU A C 1
ATOM 868 O O . LEU A 1 108 ? 10.946 7.817 -10.046 1.00 90.06 108 LEU A O 1
ATOM 872 N N . THR A 1 109 ? 10.389 5.865 -9.102 1.00 87.38 109 THR A N 1
ATOM 873 C CA . THR A 1 109 ? 9.628 5.373 -10.267 1.00 87.38 109 THR A CA 1
ATOM 874 C C . THR A 1 109 ? 8.436 6.279 -10.590 1.00 87.38 109 THR A C 1
ATOM 876 O O . THR A 1 109 ? 8.124 6.494 -11.756 1.00 87.38 109 THR A O 1
ATOM 879 N N . VAL A 1 110 ? 7.745 6.803 -9.572 1.00 85.19 110 VAL A N 1
ATOM 880 C CA . VAL A 1 110 ? 6.628 7.738 -9.772 1.00 85.19 110 VAL A CA 1
ATOM 881 C C . VAL A 1 110 ? 7.119 9.093 -10.266 1.00 85.19 110 VAL A C 1
ATOM 883 O O . VAL A 1 110 ? 6.532 9.614 -11.209 1.00 85.19 110 VAL A O 1
ATOM 886 N N . GLN A 1 111 ? 8.200 9.613 -9.687 1.00 83.25 111 GLN A N 1
ATOM 887 C CA . GLN A 1 111 ? 8.794 10.887 -10.081 1.00 83.25 111 GLN A CA 1
ATOM 888 C C . GLN A 1 111 ? 9.244 10.877 -11.555 1.00 83.25 111 GLN A C 1
ATOM 890 O O . GLN A 1 111 ? 8.810 11.731 -12.328 1.00 83.25 111 GLN A O 1
ATOM 895 N N . ALA A 1 112 ? 9.980 9.844 -11.975 1.00 78.19 112 ALA A N 1
ATOM 896 C CA . ALA A 1 112 ? 10.387 9.673 -13.370 1.00 78.19 112 ALA A CA 1
ATOM 897 C C . ALA A 1 112 ? 9.182 9.547 -14.328 1.00 78.19 112 ALA A C 1
ATOM 899 O O . ALA A 1 112 ? 9.214 10.046 -15.449 1.00 78.19 112 ALA A O 1
ATOM 900 N N . VAL A 1 113 ? 8.081 8.916 -13.894 1.00 77.69 113 VAL A N 1
ATOM 901 C CA . VAL A 1 113 ? 6.843 8.825 -14.694 1.00 77.69 113 VAL A CA 1
ATOM 902 C C . VAL A 1 113 ? 6.099 10.164 -14.781 1.00 77.69 113 VAL A C 1
ATOM 904 O O . VAL A 1 113 ? 5.435 10.400 -15.790 1.00 77.69 113 VAL A O 1
ATOM 907 N N . SER A 1 114 ? 6.182 11.041 -13.774 1.00 73.75 114 SER A N 1
ATOM 908 C CA . SER A 1 114 ? 5.654 12.410 -13.881 1.00 73.75 114 SER A CA 1
ATOM 909 C C . SER A 1 114 ? 6.507 13.291 -14.791 1.00 73.75 114 SER A C 1
ATOM 911 O O . SER A 1 114 ? 5.950 13.946 -15.665 1.00 73.75 114 SER A O 1
ATOM 913 N N . GLU A 1 115 ? 7.834 13.252 -14.656 1.00 63.31 115 GLU A N 1
ATOM 914 C CA . GLU A 1 115 ? 8.767 14.009 -15.508 1.00 63.31 115 GLU A CA 1
ATOM 915 C C . GLU A 1 115 ? 8.563 13.635 -16.989 1.00 63.31 115 GLU A C 1
ATOM 917 O O . GLU A 1 115 ? 8.317 14.493 -17.833 1.00 63.31 115 GLU A O 1
ATOM 922 N N . ASN A 1 116 ? 8.473 12.335 -17.290 1.00 60.75 116 ASN A N 1
ATOM 923 C CA . ASN A 1 116 ? 8.240 11.835 -18.649 1.00 60.75 116 ASN A CA 1
ATOM 924 C C . ASN A 1 116 ? 6.806 12.064 -19.189 1.00 60.75 116 ASN A C 1
ATOM 926 O O . ASN A 1 116 ? 6.506 11.672 -20.317 1.00 60.75 116 ASN A O 1
ATOM 930 N N . ARG A 1 117 ? 5.894 12.642 -18.391 1.00 60.03 117 ARG A N 1
ATOM 931 C CA . ARG A 1 117 ? 4.558 13.091 -18.833 1.00 60.03 117 ARG A CA 1
ATOM 932 C C . ARG A 1 117 ? 4.501 14.587 -19.121 1.00 60.03 117 ARG A C 1
ATOM 934 O O . ARG A 1 117 ? 3.722 14.972 -19.984 1.00 60.03 117 ARG A O 1
ATOM 941 N N . VAL A 1 118 ? 5.292 15.397 -18.415 1.00 57.88 118 VAL A N 1
ATOM 942 C CA . VAL A 1 118 ? 5.385 16.849 -18.642 1.00 57.88 118 VAL A CA 1
ATOM 943 C C . VAL A 1 118 ? 6.082 17.127 -19.976 1.00 57.88 118 VAL A C 1
ATOM 945 O O . VAL A 1 118 ? 5.572 17.889 -20.787 1.00 57.88 118 VAL A O 1
ATOM 948 N N . ASN A 1 119 ? 7.148 16.385 -20.282 1.00 57.16 119 ASN A N 1
ATOM 949 C CA . ASN A 1 119 ? 7.929 16.532 -21.518 1.00 57.16 119 ASN A CA 1
ATOM 950 C C . ASN A 1 119 ? 7.209 16.038 -22.799 1.00 57.16 119 ASN A C 1
ATOM 952 O O . ASN A 1 119 ? 7.865 15.779 -23.801 1.00 57.16 119 ASN A O 1
ATOM 956 N N . LYS A 1 120 ? 5.887 15.805 -22.768 1.00 51.66 120 LYS A N 1
ATOM 957 C CA . LYS A 1 120 ? 5.090 15.358 -23.930 1.00 51.66 120 LYS A CA 1
ATOM 958 C C . LYS A 1 120 ? 4.049 16.396 -24.388 1.00 51.66 120 LYS A C 1
ATOM 960 O O . LYS A 1 120 ? 3.337 16.157 -25.358 1.00 51.66 120 LYS A O 1
ATOM 965 N N . SER A 1 121 ? 3.936 17.532 -23.701 1.00 55.94 121 SER A N 1
ATOM 966 C CA . SER A 1 121 ? 2.939 18.573 -24.001 1.00 55.94 121 SER A CA 1
ATOM 967 C C . SER A 1 121 ? 3.489 19.813 -24.718 1.00 55.94 121 SER A C 1
ATOM 969 O O . SER A 1 121 ? 2.747 20.777 -24.861 1.00 55.94 121 SER A O 1
ATOM 971 N N . GLU A 1 122 ? 4.749 19.806 -25.165 1.00 57.69 122 GLU A N 1
ATOM 972 C CA . GLU A 1 122 ? 5.407 20.991 -25.755 1.00 57.69 122 GLU A CA 1
ATOM 973 C C . GLU A 1 122 ? 5.668 20.891 -27.277 1.00 57.69 122 GLU A C 1
ATOM 975 O O . GLU A 1 122 ? 6.028 21.891 -27.885 1.00 57.69 122 GLU A O 1
ATOM 980 N N . ASP A 1 123 ? 5.403 19.742 -27.918 1.00 58.59 123 ASP A N 1
ATOM 981 C CA . ASP A 1 123 ? 5.614 19.515 -29.368 1.00 58.59 123 ASP A CA 1
ATOM 982 C C . ASP A 1 123 ? 4.333 19.659 -30.238 1.00 58.59 123 ASP A C 1
ATOM 984 O O . ASP A 1 123 ? 4.303 19.202 -31.379 1.00 58.59 123 ASP A O 1
ATOM 988 N N . GLU A 1 124 ? 3.245 20.243 -29.715 1.00 59.19 124 GLU A N 1
ATOM 989 C CA . GLU A 1 124 ? 1.934 20.365 -30.404 1.00 59.19 124 GLU A CA 1
ATOM 990 C C . GLU A 1 124 ? 1.355 21.798 -30.336 1.00 59.19 124 GLU A C 1
ATOM 992 O O . GLU A 1 124 ? 0.163 22.013 -30.118 1.00 59.19 124 GLU A O 1
ATOM 997 N N . VAL A 1 125 ? 2.209 22.805 -30.548 1.00 56.78 125 VAL A N 1
ATOM 998 C CA . VAL A 1 125 ? 1.792 24.140 -31.016 1.00 56.78 125 VAL A CA 1
ATOM 999 C C . VAL A 1 125 ? 2.723 24.555 -32.156 1.00 56.78 125 VAL A C 1
ATOM 1001 O O . VAL A 1 125 ? 3.941 24.531 -31.993 1.00 56.78 125 VAL A O 1
ATOM 1004 N N . ALA A 1 126 ? 2.125 24.873 -33.307 1.00 47.56 126 ALA A N 1
ATOM 1005 C CA . ALA A 1 126 ? 2.800 25.263 -34.549 1.00 47.56 126 ALA A CA 1
ATOM 1006 C C . ALA A 1 126 ? 3.284 26.725 -34.553 1.00 47.56 126 ALA A C 1
ATOM 1008 O O . ALA A 1 126 ? 2.663 27.549 -33.841 1.00 47.56 126 ALA A O 1
#

Foldseek 3Di:
DDPDDDDDDDDDDDPPDPDDDDDDDDDDDDDDDDDDDDDDDDDDDDDDPDPPPPPPDPDDDLVVLVVLVVCCCPPPQHPVNLVRSCVVSVHDSVVNVVCVVCVVVSVVVVVVVVVVVVVPPPPPDD

Radius of gyration: 27.3 Å; chains: 1; bounding box: 56×70×72 Å

Sequence (126 aa):
FVVRKTVIPMVVSDNSAMAHGIKREWEEGTVPPTTEKHTKSDEKKGGKPDSKGMSSRRIFSPQFKLLVLNSYRTDSDCKGNQRATARKYGIHRRQIQKWLQMESNLRLTVQAVSENRVNKSEDEVA

Secondary structure (DSSP, 8-state):
------PPPPP--------------------------------------------------HHHHHHHHHHHHH-TTTTT-HHHHHHHTT--HHHHHHHHHTHHHHHHHHHHHHHHHHTTSSS---

InterPro domains:
  IPR010921 Trp repressor/replication initiator [SSF48295] (53-101)
  IPR018586 Brinker DNA-binding domain [PF09607] (56-109)